Protein AF-A0A1B2YRU4-F1 (afdb_monomer_lite)

Sequence (75 aa):
MIRKIVALILIVVFFSCEKWSK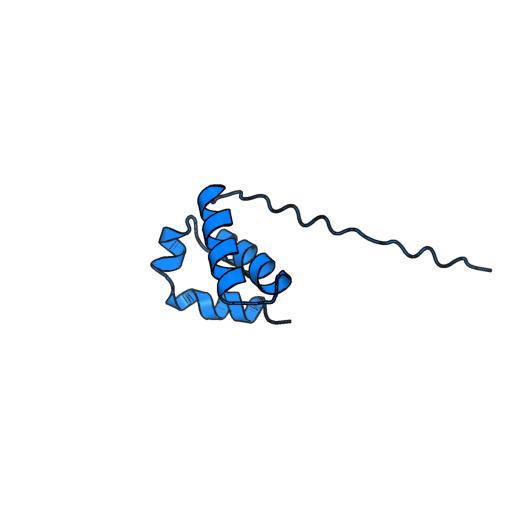LECETYIAECYSSSLDSAFCECSLEKIKIKFNSLEEALHNEEKLPEIFLGCQN

Structure (mmCIF, N/CA/C/O backbone):
data_AF-A0A1B2YRU4-F1
#
_entry.id   AF-A0A1B2YRU4-F1
#
loop_
_atom_site.group_PDB
_atom_site.id
_atom_site.type_symbol
_atom_site.label_atom_id
_atom_site.label_alt_id
_atom_site.label_comp_id
_atom_site.label_asym_id
_atom_site.label_entity_id
_atom_site.label_seq_id
_atom_site.pdbx_PDB_ins_code
_atom_site.Cartn_x
_atom_site.Cartn_y
_atom_site.Cartn_z
_atom_site.occupancy
_atom_site.B_iso_or_equiv
_atom_site.auth_seq_id
_atom_site.auth_comp_id
_atom_site.auth_asym_id
_atom_site.auth_atom_id
_atom_site.pdbx_PDB_model_num
ATOM 1 N N . MET A 1 1 ? 22.969 31.204 -28.960 1.00 40.19 1 MET A N 1
ATOM 2 C CA . MET A 1 1 ? 23.276 29.905 -28.319 1.00 40.19 1 MET A CA 1
ATOM 3 C C . MET A 1 1 ? 22.513 29.816 -27.004 1.00 40.19 1 MET A C 1
ATOM 5 O O . MET A 1 1 ? 23.011 30.266 -25.983 1.00 40.19 1 MET A O 1
ATOM 9 N N . ILE A 1 2 ? 21.280 29.309 -27.030 1.00 47.38 2 ILE A N 1
ATOM 10 C CA . ILE A 1 2 ? 20.496 29.090 -25.807 1.00 47.38 2 ILE A CA 1
ATOM 11 C C . ILE A 1 2 ? 20.860 27.687 -25.320 1.00 47.38 2 ILE A C 1
ATOM 13 O O . ILE A 1 2 ? 20.428 26.689 -25.898 1.00 47.38 2 ILE A O 1
ATOM 17 N N . ARG A 1 3 ? 21.749 27.613 -24.323 1.00 50.31 3 ARG A N 1
ATOM 18 C CA . ARG A 1 3 ? 22.066 26.365 -23.619 1.00 50.31 3 ARG A CA 1
ATOM 19 C C . ARG A 1 3 ? 20.775 25.872 -22.969 1.00 50.31 3 ARG A C 1
ATOM 21 O O . ARG A 1 3 ? 20.250 26.524 -22.074 1.00 50.31 3 ARG A O 1
ATOM 28 N N . LYS A 1 4 ? 20.255 24.747 -23.460 1.00 51.34 4 LYS A N 1
ATOM 29 C CA . LYS A 1 4 ? 19.117 24.039 -22.873 1.00 51.34 4 LYS A CA 1
ATOM 30 C C . LYS A 1 4 ? 19.508 23.612 -21.458 1.00 51.34 4 LYS A C 1
ATOM 32 O O . LYS A 1 4 ? 20.303 22.693 -21.290 1.00 51.34 4 LYS A O 1
ATOM 37 N N . ILE A 1 5 ? 18.997 24.319 -20.456 1.00 56.62 5 ILE A N 1
ATOM 38 C CA . ILE A 1 5 ? 19.068 23.895 -19.060 1.00 56.62 5 ILE A CA 1
ATOM 39 C C . ILE A 1 5 ? 18.061 22.752 -18.938 1.00 56.62 5 ILE A C 1
ATOM 41 O O . ILE A 1 5 ? 16.856 22.977 -18.879 1.00 56.62 5 ILE A O 1
ATOM 45 N N . VAL A 1 6 ? 18.555 21.517 -19.002 1.00 59.41 6 VAL A N 1
ATOM 46 C CA . VAL A 1 6 ? 17.767 20.331 -18.663 1.00 59.41 6 VAL A CA 1
ATOM 47 C C . VAL A 1 6 ? 17.636 20.341 -17.145 1.00 59.41 6 VAL A C 1
ATOM 49 O O . VAL A 1 6 ? 18.550 19.942 -16.429 1.00 59.41 6 VAL A O 1
ATOM 52 N N . ALA A 1 7 ? 16.529 20.893 -16.653 1.00 55.38 7 ALA A N 1
ATOM 53 C CA . ALA A 1 7 ? 16.158 20.795 -15.253 1.00 55.38 7 ALA A CA 1
ATOM 54 C C . ALA A 1 7 ? 15.748 19.341 -14.978 1.00 55.38 7 ALA A C 1
ATOM 56 O O . ALA A 1 7 ? 14.624 18.935 -15.266 1.00 55.38 7 ALA A O 1
ATOM 57 N N . LEU A 1 8 ? 16.690 18.544 -14.474 1.00 53.25 8 LEU A N 1
ATOM 58 C CA . LEU A 1 8 ? 16.409 17.248 -13.867 1.00 53.25 8 LEU A CA 1
ATOM 59 C C . LEU A 1 8 ? 15.653 17.522 -12.560 1.00 53.25 8 LEU A C 1
ATOM 61 O O . LEU A 1 8 ? 16.253 17.776 -11.517 1.00 53.25 8 LEU A O 1
ATOM 65 N N . ILE A 1 9 ? 14.323 17.550 -12.635 1.00 59.59 9 ILE A N 1
ATOM 66 C CA . ILE A 1 9 ? 13.471 17.535 -11.448 1.00 59.59 9 ILE A CA 1
ATOM 67 C C . ILE A 1 9 ? 13.563 16.112 -10.900 1.00 59.59 9 ILE A C 1
ATOM 69 O O . ILE A 1 9 ? 12.886 15.204 -11.374 1.00 59.59 9 ILE A O 1
ATOM 73 N N . LEU A 1 10 ? 14.456 15.907 -9.932 1.00 52.59 10 LEU A N 1
ATOM 74 C CA . LEU A 1 10 ? 14.396 14.759 -9.037 1.00 52.59 10 LEU A CA 1
ATOM 75 C C . LEU A 1 10 ? 13.106 14.915 -8.231 1.00 52.59 10 LEU A C 1
ATOM 77 O O . LEU A 1 10 ? 13.071 15.636 -7.233 1.00 52.59 10 LEU A O 1
ATOM 81 N N . ILE A 1 11 ? 12.027 14.295 -8.710 1.00 58.28 11 ILE A N 1
ATOM 82 C CA . ILE A 1 11 ? 10.822 14.088 -7.915 1.00 58.28 11 ILE A CA 1
ATOM 83 C C . ILE A 1 11 ? 11.235 13.095 -6.834 1.00 58.28 11 ILE A C 1
ATOM 85 O O . ILE A 1 11 ? 11.196 11.884 -7.023 1.00 58.28 11 ILE A O 1
ATOM 89 N N . VAL A 1 12 ? 11.718 13.621 -5.713 1.00 51.34 12 VAL A N 1
ATOM 90 C CA . VAL A 1 12 ? 11.789 12.861 -4.473 1.00 51.34 12 VAL A CA 1
ATOM 91 C C . VAL A 1 12 ? 10.333 12.646 -4.084 1.00 51.34 12 VAL A C 1
ATOM 93 O O . VAL A 1 12 ? 9.694 13.544 -3.537 1.00 51.34 12 VAL A O 1
ATOM 96 N N . VAL A 1 13 ? 9.771 11.501 -4.475 1.00 56.41 13 VAL A N 1
ATOM 97 C CA . VAL A 1 13 ? 8.477 11.052 -3.969 1.00 56.41 13 VAL A CA 1
ATOM 98 C C . VAL A 1 13 ? 8.700 10.825 -2.480 1.00 56.41 13 VAL A C 1
ATOM 100 O O . VAL A 1 13 ? 9.309 9.844 -2.059 1.00 56.41 13 VAL A O 1
ATOM 103 N N . PHE A 1 14 ? 8.325 11.816 -1.676 1.00 52.03 14 PHE A N 1
ATOM 104 C CA . PHE A 1 14 ? 8.303 11.678 -0.233 1.00 52.03 14 PHE A CA 1
ATOM 105 C C . PHE A 1 14 ? 7.233 10.631 0.083 1.00 52.03 14 PHE A C 1
ATOM 107 O O . PHE A 1 14 ? 6.055 10.965 0.156 1.00 52.03 14 PHE A O 1
ATOM 114 N N . PHE A 1 15 ? 7.638 9.369 0.251 1.00 57.75 15 PHE A N 1
ATOM 115 C CA . PHE A 1 15 ? 6.813 8.337 0.878 1.00 57.75 15 PHE A CA 1
ATOM 116 C C . PHE A 1 15 ? 6.622 8.709 2.345 1.00 57.75 15 PHE A C 1
ATOM 118 O O . PHE A 1 15 ? 7.262 8.149 3.238 1.00 57.75 15 PHE A O 1
ATOM 125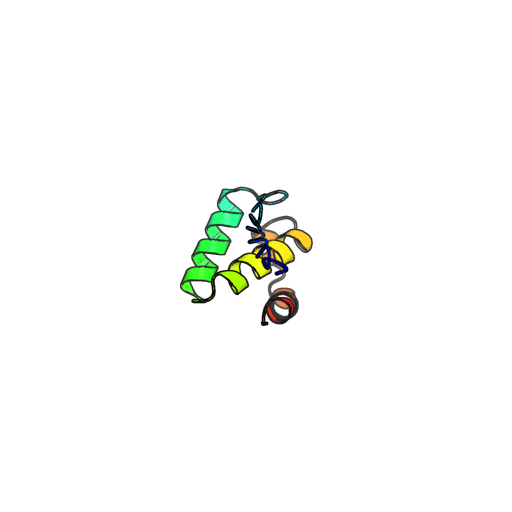 N N . SER A 1 16 ? 5.780 9.705 2.621 1.00 63.00 16 SER A N 1
ATOM 126 C CA . SER A 1 16 ? 5.279 9.873 3.971 1.00 63.00 16 SER A CA 1
ATOM 127 C C . SER A 1 16 ? 4.284 8.735 4.174 1.00 63.00 16 SER A C 1
ATOM 129 O O . SER A 1 16 ? 3.202 8.700 3.591 1.00 63.00 16 SER A O 1
ATOM 131 N N . CYS A 1 17 ? 4.658 7.733 4.969 1.00 75.25 17 CYS A N 1
ATOM 132 C CA . CYS A 1 17 ? 3.706 6.756 5.493 1.00 75.25 17 CYS A CA 1
ATOM 133 C C . CYS A 1 17 ? 2.870 7.444 6.588 1.00 75.25 17 CYS A C 1
ATOM 135 O O . CYS A 1 17 ? 2.889 7.079 7.756 1.00 75.25 17 CYS A O 1
ATOM 137 N N . GLU A 1 18 ? 2.238 8.556 6.223 1.00 73.06 18 GLU A N 1
ATOM 138 C CA . GLU A 1 18 ? 1.264 9.249 7.041 1.00 73.06 18 GLU A CA 1
ATOM 139 C C . GLU A 1 18 ? -0.054 8.484 6.913 1.00 73.06 18 GLU A C 1
ATOM 141 O O . GLU A 1 18 ? -0.358 7.929 5.852 1.00 73.06 18 GLU A O 1
ATOM 146 N N . LYS A 1 19 ? -0.819 8.434 8.008 1.00 84.19 19 LYS A N 1
ATOM 147 C CA . LYS A 1 19 ? -2.059 7.655 8.187 1.00 84.19 19 LYS A CA 1
ATOM 148 C C . LYS A 1 19 ? -1.862 6.167 8.493 1.00 84.19 19 LYS A C 1
ATOM 150 O O . LYS A 1 19 ? -2.488 5.686 9.429 1.00 84.19 19 LYS A O 1
ATOM 155 N N . TRP A 1 20 ? -1.003 5.467 7.759 1.00 92.88 20 TRP A N 1
ATOM 156 C CA . TRP A 1 20 ? -0.649 4.072 8.054 1.00 92.88 20 TRP A CA 1
ATOM 157 C C . TRP A 1 20 ? 0.606 4.004 8.922 1.00 92.88 20 TRP A C 1
ATOM 159 O O . TRP A 1 20 ? 1.426 4.919 8.923 1.00 92.88 20 TRP A O 1
ATOM 169 N N . SER A 1 21 ? 0.786 2.922 9.670 1.00 92.44 21 SER A N 1
ATOM 170 C CA . SER A 1 21 ? 2.059 2.668 10.338 1.00 92.44 21 SER A CA 1
ATOM 171 C C . SER A 1 21 ? 3.143 2.316 9.318 1.00 92.44 21 SER A C 1
ATOM 173 O O . SER A 1 21 ? 2.879 1.725 8.271 1.00 92.44 21 SER A O 1
ATOM 175 N N . LYS A 1 22 ? 4.403 2.622 9.652 1.00 92.06 22 LYS A N 1
ATOM 176 C CA . LYS A 1 22 ? 5.558 2.273 8.811 1.00 92.06 22 LYS A CA 1
ATOM 177 C C . LYS A 1 22 ? 5.558 0.789 8.414 1.00 92.06 22 LYS A C 1
ATOM 179 O O . LYS A 1 22 ? 5.814 0.476 7.257 1.00 92.06 22 LYS A O 1
ATOM 184 N N . LEU A 1 23 ? 5.221 -0.091 9.359 1.00 93.88 23 LEU A N 1
ATOM 185 C CA . LEU A 1 23 ? 5.143 -1.533 9.132 1.00 93.88 23 LEU A CA 1
ATOM 186 C C . LEU A 1 23 ? 4.063 -1.901 8.105 1.00 93.88 23 LEU A C 1
ATOM 188 O O . LEU A 1 23 ? 4.302 -2.762 7.266 1.00 93.88 23 LEU A O 1
ATOM 192 N N . GLU A 1 24 ? 2.898 -1.249 8.132 1.00 94.50 24 GLU A N 1
ATOM 193 C CA . GLU A 1 24 ? 1.832 -1.487 7.149 1.00 94.50 24 GLU A CA 1
ATOM 194 C C . GLU A 1 24 ? 2.255 -1.066 5.738 1.00 94.50 24 GLU A C 1
ATOM 196 O O . GLU A 1 24 ? 2.041 -1.819 4.790 1.00 94.50 24 GLU A O 1
ATOM 201 N N . CYS A 1 25 ? 2.910 0.092 5.590 1.00 93.56 25 CYS A N 1
ATOM 202 C CA . CYS A 1 25 ? 3.448 0.512 4.292 1.00 93.56 25 CYS A CA 1
ATOM 203 C C . CYS A 1 25 ? 4.528 -0.450 3.778 1.00 93.56 25 CYS A C 1
ATOM 205 O O . CYS A 1 25 ? 4.513 -0.813 2.603 1.00 93.56 25 CYS A O 1
ATOM 207 N N . GLU A 1 26 ? 5.457 -0.868 4.644 1.00 93.81 26 GLU A N 1
ATOM 208 C CA . GLU A 1 26 ? 6.523 -1.813 4.286 1.00 93.81 26 GLU A CA 1
ATOM 209 C C . GLU A 1 26 ? 5.958 -3.181 3.893 1.00 93.81 26 GLU A C 1
ATOM 211 O O . GLU A 1 26 ? 6.399 -3.755 2.899 1.00 93.81 26 GLU A O 1
ATOM 216 N N . THR A 1 27 ? 4.953 -3.670 4.626 1.00 94.69 27 THR A N 1
ATOM 217 C CA . THR A 1 27 ? 4.268 -4.936 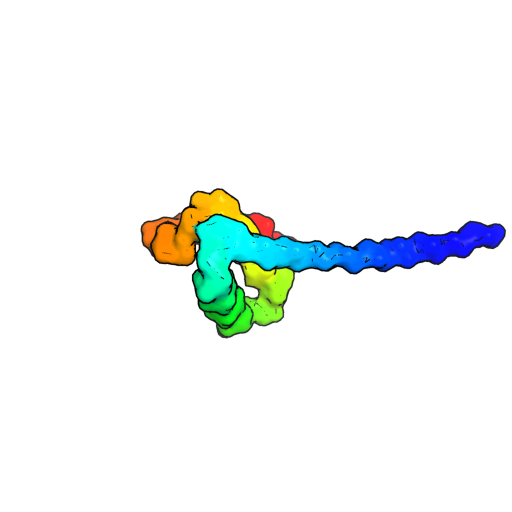4.327 1.00 94.69 27 THR A CA 1
ATOM 218 C C . THR A 1 27 ? 3.583 -4.866 2.966 1.00 94.69 27 THR A C 1
ATOM 220 O O . THR A 1 27 ? 3.842 -5.708 2.110 1.00 94.69 27 THR A O 1
ATOM 223 N N . TYR A 1 28 ? 2.792 -3.816 2.722 1.00 94.12 28 TYR A N 1
ATOM 224 C CA . TYR A 1 28 ? 2.108 -3.628 1.444 1.00 94.12 28 TYR A CA 1
ATOM 225 C C . TYR A 1 28 ? 3.088 -3.543 0.266 1.00 94.12 28 TYR A C 1
ATOM 227 O O . TYR A 1 28 ? 2.906 -4.215 -0.745 1.00 94.12 28 TYR A O 1
ATOM 235 N N . ILE A 1 29 ? 4.145 -2.729 0.386 1.00 92.31 29 ILE A N 1
ATOM 236 C CA . ILE A 1 29 ? 5.151 -2.566 -0.674 1.00 92.31 29 ILE A CA 1
ATOM 237 C C . ILE A 1 29 ? 5.867 -3.888 -0.953 1.00 92.31 29 ILE A C 1
ATOM 239 O O . ILE A 1 29 ? 6.063 -4.233 -2.117 1.00 92.31 29 ILE A O 1
ATOM 243 N N . ALA A 1 30 ? 6.238 -4.638 0.088 1.00 92.94 30 ALA A N 1
ATOM 244 C CA . ALA A 1 30 ? 6.896 -5.929 -0.072 1.00 92.94 30 ALA A CA 1
ATOM 245 C C . ALA A 1 30 ? 5.997 -6.939 -0.803 1.00 92.94 30 ALA A C 1
ATOM 247 O O . ALA A 1 30 ? 6.447 -7.595 -1.745 1.00 92.94 30 ALA A O 1
ATOM 248 N N . GLU A 1 31 ? 4.721 -7.027 -0.420 1.00 93.12 31 GLU A N 1
ATOM 249 C CA . GLU A 1 31 ? 3.743 -7.890 -1.089 1.00 93.12 31 GLU A CA 1
ATOM 250 C C . GLU A 1 31 ? 3.493 -7.449 -2.534 1.00 93.12 31 GLU A C 1
ATOM 252 O O . GLU A 1 31 ? 3.518 -8.277 -3.452 1.00 93.12 31 GLU A O 1
ATOM 257 N N . CYS A 1 3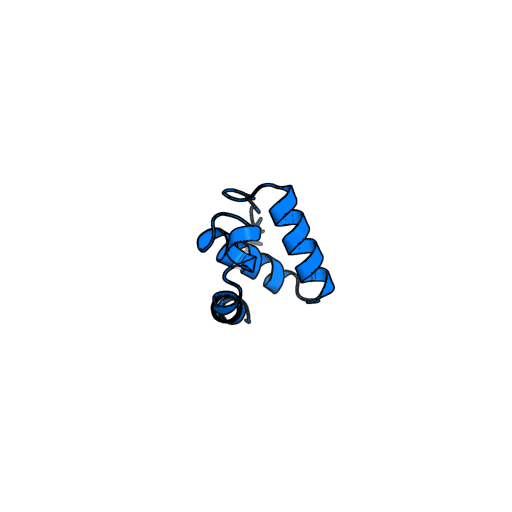2 ? 3.344 -6.144 -2.767 1.00 93.25 32 CYS A N 1
ATOM 258 C CA . CYS A 1 32 ? 3.158 -5.603 -4.104 1.00 93.25 32 CYS A CA 1
ATOM 259 C C . CYS A 1 32 ? 4.359 -5.907 -5.002 1.00 93.25 32 CYS A C 1
ATOM 261 O O . CYS A 1 32 ? 4.166 -6.464 -6.077 1.00 93.25 32 CYS A O 1
ATOM 263 N N . TYR A 1 33 ? 5.594 -5.654 -4.558 1.00 90.56 33 TYR A N 1
ATOM 264 C CA . TYR A 1 33 ? 6.800 -5.975 -5.332 1.00 90.56 33 TYR A CA 1
ATOM 265 C C . TYR A 1 33 ? 6.990 -7.476 -5.570 1.00 90.56 33 TYR A C 1
ATOM 267 O O . TYR A 1 33 ? 7.578 -7.868 -6.576 1.00 90.56 33 TYR A O 1
ATOM 275 N N . SER A 1 34 ? 6.480 -8.332 -4.681 1.00 90.38 34 SER A N 1
ATOM 276 C CA . SER A 1 34 ? 6.487 -9.781 -4.916 1.00 90.38 34 SER A CA 1
ATOM 277 C C . SER A 1 34 ? 5.488 -10.224 -5.995 1.00 90.38 34 SER A C 1
ATOM 279 O O . SER A 1 34 ? 5.690 -11.263 -6.623 1.00 90.38 34 SER A O 1
ATOM 281 N N . SER A 1 35 ? 4.446 -9.422 -6.240 1.00 85.62 35 SER A N 1
ATOM 282 C CA . SER A 1 35 ? 3.353 -9.721 -7.178 1.00 85.62 35 SER A CA 1
ATOM 283 C C . SER A 1 35 ? 3.422 -8.913 -8.487 1.00 85.62 35 SER A C 1
ATOM 285 O O . SER A 1 35 ? 2.872 -9.330 -9.504 1.00 85.62 35 SER A O 1
ATOM 287 N N . SER A 1 36 ? 4.101 -7.765 -8.474 1.00 74.94 36 SER A N 1
ATOM 288 C CA . SER A 1 36 ? 4.233 -6.783 -9.553 1.00 74.94 36 SER A CA 1
ATOM 289 C C . SER A 1 36 ? 5.699 -6.359 -9.673 1.00 74.94 36 SER A C 1
ATOM 291 O O . SER A 1 36 ? 6.286 -5.867 -8.715 1.00 74.94 36 SER A O 1
ATOM 293 N N . LEU A 1 37 ? 6.289 -6.497 -10.866 1.00 70.56 37 LEU A N 1
ATOM 294 C CA . LEU A 1 37 ? 7.663 -6.042 -11.139 1.00 70.56 37 LEU A CA 1
ATOM 295 C C . LEU A 1 37 ? 7.770 -4.523 -11.367 1.00 70.56 37 LEU A C 1
ATOM 297 O O . LEU A 1 37 ? 8.868 -4.017 -11.596 1.00 70.56 37 LEU A O 1
ATOM 301 N N . ASP A 1 38 ? 6.650 -3.802 -11.342 1.00 86.88 38 ASP A N 1
ATOM 302 C CA . ASP A 1 38 ? 6.612 -2.367 -11.593 1.00 86.88 38 ASP A CA 1
ATOM 303 C C . ASP A 1 38 ? 6.644 -1.590 -10.275 1.00 86.88 38 ASP A C 1
ATOM 305 O O . ASP A 1 38 ? 5.679 -1.590 -9.498 1.00 86.88 38 ASP A O 1
ATOM 309 N N . SER A 1 39 ? 7.772 -0.914 -10.032 1.00 87.44 39 SER A N 1
ATOM 310 C CA . SER A 1 39 ? 7.928 -0.114 -8.829 1.00 87.44 39 SER A CA 1
ATOM 311 C C . SER A 1 39 ? 7.001 1.098 -8.812 1.00 87.44 39 SER A C 1
ATOM 313 O O . SER A 1 39 ? 6.398 1.387 -7.783 1.00 87.44 39 SER A O 1
ATOM 315 N N . ALA A 1 40 ? 6.803 1.754 -9.959 1.00 90.19 40 ALA A N 1
ATOM 316 C CA . ALA A 1 40 ? 5.935 2.921 -10.077 1.00 90.19 40 ALA A CA 1
ATOM 317 C C . ALA A 1 40 ? 4.465 2.560 -9.817 1.00 90.19 40 ALA A C 1
ATOM 319 O O . ALA A 1 40 ? 3.747 3.323 -9.165 1.00 90.19 40 ALA A O 1
ATOM 320 N N . PHE A 1 41 ? 4.027 1.375 -10.253 1.00 92.56 41 PHE A N 1
ATOM 321 C CA . PHE A 1 41 ? 2.692 0.865 -9.939 1.00 92.56 41 PHE A CA 1
ATOM 322 C C . PHE A 1 41 ? 2.492 0.684 -8.429 1.00 92.56 41 PHE A C 1
ATOM 324 O O . PHE A 1 41 ? 1.512 1.175 -7.864 1.00 92.56 41 PHE A O 1
ATOM 331 N N . CYS A 1 42 ?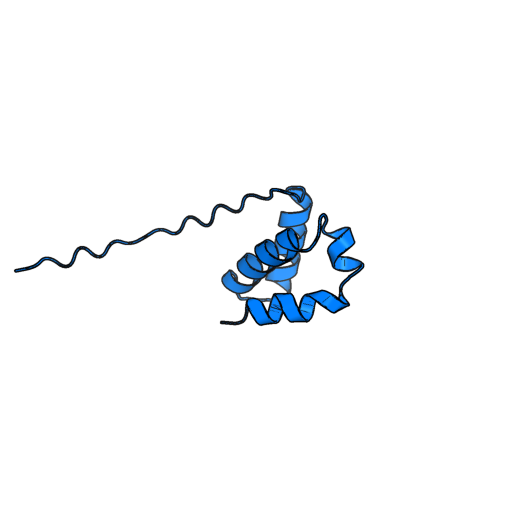 3.416 -0.004 -7.756 1.00 93.06 42 CYS A N 1
ATOM 332 C CA . CYS A 1 42 ? 3.290 -0.282 -6.326 1.00 93.06 42 CYS A CA 1
ATOM 333 C C . CYS A 1 42 ? 3.338 0.993 -5.484 1.00 93.06 42 CYS A C 1
ATOM 335 O O . CYS A 1 42 ? 2.529 1.166 -4.575 1.00 93.06 42 CYS A O 1
ATOM 337 N N . GLU A 1 43 ? 4.212 1.921 -5.849 1.00 91.56 43 GLU A N 1
ATOM 338 C CA . GLU A 1 43 ? 4.295 3.246 -5.252 1.00 91.56 43 GLU A CA 1
ATOM 339 C C . GLU A 1 43 ? 2.998 4.051 -5.437 1.00 91.56 43 GLU A C 1
ATOM 341 O O . GLU A 1 43 ? 2.437 4.568 -4.469 1.00 91.56 43 GLU A O 1
ATOM 346 N N . CYS A 1 44 ? 2.465 4.095 -6.662 1.00 93.38 44 CYS A N 1
ATOM 347 C CA . CYS A 1 44 ? 1.189 4.745 -6.953 1.00 93.38 44 CYS A CA 1
ATOM 348 C C . CYS A 1 44 ? 0.033 4.121 -6.163 1.00 93.38 44 CYS A C 1
ATOM 350 O O . CYS A 1 44 ? -0.798 4.832 -5.587 1.00 93.38 44 CYS A O 1
ATOM 352 N N . SER A 1 45 ? -0.031 2.788 -6.141 1.00 93.88 45 SER A N 1
ATOM 353 C CA . SER A 1 45 ? -1.118 2.057 -5.497 1.00 93.88 45 SER A CA 1
ATOM 354 C C . SER A 1 45 ? -1.101 2.258 -3.983 1.00 93.88 45 SER A C 1
ATOM 356 O O . SER A 1 45 ? -2.160 2.526 -3.418 1.00 93.88 45 SER A O 1
ATOM 358 N N . LEU A 1 46 ? 0.078 2.253 -3.346 1.00 93.88 46 LEU A N 1
ATOM 359 C CA . LEU A 1 46 ? 0.225 2.551 -1.921 1.00 93.88 46 LEU A CA 1
ATOM 360 C C . LEU A 1 46 ? -0.345 3.937 -1.592 1.00 93.88 46 LEU A C 1
ATOM 362 O O . LEU A 1 46 ? -1.168 4.066 -0.684 1.00 93.88 46 LEU A O 1
ATOM 366 N N . GLU A 1 47 ? 0.045 4.970 -2.343 1.00 92.56 47 GLU A N 1
ATOM 367 C CA . GLU A 1 47 ? -0.426 6.333 -2.078 1.00 92.56 47 GLU A CA 1
ATOM 368 C C . GLU A 1 47 ? -1.943 6.468 -2.251 1.00 92.56 47 GLU A C 1
ATOM 370 O O . GLU A 1 47 ? -2.624 7.055 -1.406 1.00 92.56 47 GLU A O 1
ATOM 375 N N . LYS A 1 48 ? -2.518 5.861 -3.293 1.00 93.44 48 LYS A N 1
ATOM 376 C CA . LYS A 1 48 ? -3.972 5.907 -3.504 1.00 93.44 48 LYS A CA 1
ATOM 377 C C . LYS A 1 48 ? -4.754 5.095 -2.468 1.00 93.44 48 LYS A C 1
ATOM 379 O O . LYS A 1 48 ? -5.807 5.552 -2.018 1.00 93.44 48 LYS A O 1
ATOM 384 N N . ILE A 1 49 ? -4.256 3.926 -2.066 1.00 94.31 49 ILE A N 1
ATOM 385 C CA . ILE A 1 49 ? -4.894 3.087 -1.040 1.00 94.31 49 ILE A CA 1
ATOM 386 C C . ILE A 1 49 ? -4.896 3.805 0.310 1.00 94.31 49 ILE A C 1
ATOM 388 O O . ILE A 1 49 ? -5.944 3.866 0.955 1.00 94.31 49 ILE A O 1
ATOM 392 N N . LYS A 1 50 ? -3.782 4.434 0.704 1.00 93.00 50 LYS A N 1
ATOM 393 C CA . LYS A 1 50 ? -3.694 5.229 1.942 1.00 93.00 50 LYS A CA 1
ATOM 394 C C . LYS A 1 50 ? -4.658 6.413 1.954 1.00 93.00 50 LYS A C 1
ATOM 396 O O . LYS A 1 50 ? -5.201 6.764 2.999 1.00 93.00 50 LYS A O 1
ATOM 401 N N . ILE A 1 51 ? -4.925 7.035 0.806 1.00 92.19 51 ILE A N 1
ATOM 402 C CA . ILE A 1 51 ? -5.949 8.087 0.732 1.00 92.19 51 ILE A CA 1
ATOM 403 C C . ILE A 1 51 ? -7.329 7.497 1.050 1.00 92.19 51 ILE A C 1
ATOM 405 O O . ILE A 1 51 ? -8.081 8.083 1.835 1.00 92.19 51 ILE A O 1
ATOM 409 N N . LYS A 1 52 ? -7.647 6.325 0.488 1.00 94.00 52 LYS A N 1
ATOM 410 C CA . LYS A 1 52 ? -8.974 5.707 0.584 1.00 94.00 52 LYS A CA 1
ATOM 411 C C . LYS A 1 52 ? -9.261 5.048 1.937 1.00 94.00 52 LYS A C 1
ATOM 413 O O . LYS A 1 52 ? -10.379 5.185 2.423 1.00 94.00 52 LYS A O 1
ATOM 418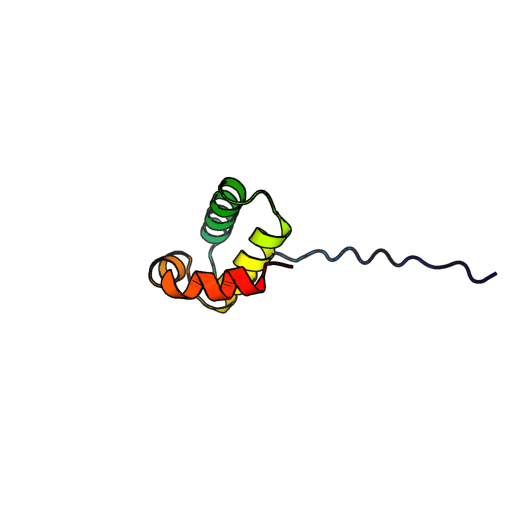 N N . PHE A 1 53 ? -8.277 4.386 2.540 1.00 95.12 53 PHE A N 1
ATOM 419 C CA . PHE A 1 53 ? -8.437 3.567 3.749 1.00 95.12 53 PHE A CA 1
ATOM 420 C C . PHE A 1 53 ? -7.526 4.049 4.878 1.00 95.12 53 PHE A C 1
ATOM 422 O O . PHE A 1 53 ? -6.495 4.676 4.632 1.00 95.12 53 PHE A O 1
ATOM 429 N N . ASN A 1 54 ? -7.907 3.811 6.131 1.00 94.38 54 ASN A N 1
ATOM 430 C CA . ASN A 1 54 ? -7.154 4.275 7.299 1.00 94.38 54 ASN A CA 1
ATOM 431 C C . ASN A 1 54 ? -6.104 3.272 7.785 1.00 94.38 54 ASN A C 1
ATOM 433 O O . ASN A 1 54 ? -5.181 3.693 8.471 1.00 94.38 54 ASN A O 1
ATOM 437 N N . SER A 1 55 ? -6.212 1.998 7.406 1.00 95.00 55 SER A N 1
ATOM 438 C CA . SER A 1 55 ? -5.235 0.947 7.715 1.00 95.00 55 SER A CA 1
ATOM 439 C C . SER A 1 55 ? -5.138 -0.083 6.588 1.00 95.00 55 SER A C 1
ATOM 441 O O . SER A 1 55 ? -6.026 -0.158 5.728 1.00 95.00 55 SER A O 1
ATOM 443 N N . LEU A 1 56 ? -4.080 -0.900 6.613 1.00 94.88 56 LEU A N 1
ATOM 444 C CA . LEU A 1 56 ? -3.946 -2.038 5.696 1.00 94.88 56 LEU A CA 1
ATOM 445 C C . LEU A 1 56 ? -5.075 -3.045 5.910 1.00 94.88 56 LEU A C 1
ATOM 447 O O . LEU A 1 56 ? -5.674 -3.526 4.953 1.00 94.88 56 LEU A O 1
ATOM 451 N N . GLU A 1 57 ? -5.420 -3.302 7.169 1.00 96.00 57 GLU A N 1
ATOM 452 C CA . GLU A 1 57 ? -6.532 -4.179 7.526 1.00 96.00 57 GLU A CA 1
ATOM 453 C C . GLU A 1 57 ? -7.860 -3.697 6.925 1.00 96.00 57 GLU A C 1
ATOM 455 O O . GLU A 1 57 ? -8.605 -4.503 6.369 1.00 96.00 57 GLU A O 1
ATOM 460 N N . GLU A 1 58 ? -8.156 -2.394 6.984 1.00 96.44 58 GLU A N 1
ATOM 461 C CA . GLU A 1 58 ? -9.373 -1.837 6.386 1.00 96.44 58 GLU A CA 1
ATOM 462 C C . GLU A 1 58 ? -9.382 -2.025 4.863 1.00 96.44 58 GLU A C 1
ATOM 464 O O . GLU A 1 58 ? -10.415 -2.387 4.300 1.00 96.44 58 GLU A O 1
ATOM 469 N N . ALA A 1 59 ? -8.240 -1.822 4.198 1.00 95.94 59 ALA A N 1
ATOM 470 C CA . ALA A 1 59 ? -8.118 -2.031 2.758 1.00 95.94 59 ALA A CA 1
ATOM 471 C C . ALA A 1 59 ? -8.382 -3.495 2.365 1.00 95.94 59 ALA A C 1
ATOM 473 O O . ALA A 1 59 ? -9.107 -3.741 1.405 1.00 95.94 59 ALA A O 1
ATOM 474 N N . LEU A 1 60 ? -7.861 -4.455 3.137 1.00 94.62 60 LEU A N 1
ATOM 475 C CA . LEU A 1 60 ? -8.083 -5.888 2.912 1.00 94.62 60 LEU A CA 1
ATOM 476 C C . LEU A 1 60 ? -9.541 -6.302 3.165 1.00 94.62 60 LEU A C 1
ATOM 478 O O . LEU A 1 60 ? -10.091 -7.106 2.422 1.00 94.62 60 LEU A O 1
ATOM 482 N N . HIS A 1 61 ? -10.204 -5.711 4.162 1.00 97.56 61 HIS A N 1
ATOM 483 C CA . HIS A 1 61 ? -11.638 -5.931 4.398 1.00 97.56 61 HIS A CA 1
ATOM 484 C C . HIS A 1 61 ? -12.541 -5.323 3.313 1.00 97.56 61 HIS A C 1
ATOM 486 O O . HIS A 1 61 ? -13.729 -5.634 3.271 1.00 97.56 61 HIS A O 1
ATOM 492 N N . ASN A 1 62 ? -11.999 -4.439 2.473 1.00 97.00 62 ASN A N 1
ATOM 493 C CA . ASN A 1 62 ? -12.700 -3.770 1.379 1.00 97.00 62 ASN A CA 1
ATOM 494 C C . ASN A 1 62 ? -12.011 -4.057 0.031 1.00 97.00 62 ASN A C 1
ATOM 496 O O . ASN A 1 62 ? -11.884 -3.163 -0.820 1.00 97.00 62 ASN A O 1
ATOM 500 N N . GLU A 1 63 ? -11.522 -5.289 -0.147 1.00 93.69 63 GLU A N 1
ATOM 501 C CA . GLU A 1 63 ? -10.745 -5.699 -1.319 1.00 93.69 63 GLU A CA 1
ATOM 502 C C . GLU A 1 63 ? -11.476 -5.448 -2.650 1.00 93.69 63 GLU A C 1
ATOM 504 O O . GLU A 1 63 ? -10.840 -5.176 -3.670 1.00 93.69 63 GLU A O 1
ATOM 509 N N . GLU A 1 64 ? -12.814 -5.421 -2.647 1.00 96.25 64 GLU A N 1
ATOM 510 C CA . GLU A 1 64 ? -13.645 -5.174 -3.827 1.00 96.25 64 GLU A CA 1
ATOM 511 C C . GLU A 1 64 ? -13.446 -3.780 -4.442 1.00 96.25 64 GLU A C 1
ATOM 513 O O . GLU A 1 64 ? -13.768 -3.563 -5.611 1.00 96.25 64 GLU A O 1
ATOM 518 N N . LYS A 1 65 ? -12.904 -2.830 -3.670 1.00 94.56 65 LYS A N 1
ATOM 519 C CA . LYS A 1 65 ? -12.621 -1.453 -4.110 1.00 94.56 65 LYS A CA 1
ATOM 520 C C . LYS A 1 65 ? -11.201 -1.281 -4.652 1.00 94.56 65 LYS A C 1
ATOM 522 O O . LYS A 1 65 ? -10.906 -0.254 -5.264 1.00 94.56 65 LYS A O 1
ATOM 527 N N . LEU A 1 66 ? -10.318 -2.258 -4.439 1.00 93.56 66 LEU A N 1
ATOM 528 C CA . LEU A 1 66 ? -8.924 -2.192 -4.878 1.00 93.56 66 LEU A CA 1
ATOM 529 C C . LEU A 1 66 ? -8.754 -2.164 -6.407 1.00 93.56 66 LEU A C 1
ATOM 531 O O . LEU A 1 66 ? -7.907 -1.397 -6.869 1.00 93.56 66 LEU A O 1
ATOM 535 N N . PRO A 1 67 ? -9.555 -2.883 -7.225 1.00 94.75 67 PRO A N 1
ATOM 536 C CA . PRO A 1 67 ? -9.406 -2.844 -8.679 1.00 94.75 67 PRO A CA 1
ATOM 537 C C . PRO A 1 67 ? -9.496 -1.433 -9.278 1.00 94.75 67 PRO A C 1
ATOM 539 O O . PRO A 1 67 ? -8.695 -1.089 -10.142 1.00 94.75 67 PRO A O 1
ATOM 542 N N . GLU A 1 68 ? -10.416 -0.587 -8.800 1.00 93.56 68 GLU A N 1
ATOM 543 C CA . GLU A 1 68 ? -10.538 0.806 -9.266 1.00 93.56 68 GLU A CA 1
ATOM 544 C C . GLU A 1 68 ? -9.271 1.616 -8.952 1.00 93.56 68 GLU A C 1
ATOM 546 O O . GLU A 1 68 ? -8.796 2.403 -9.775 1.00 93.56 68 GLU A O 1
ATOM 551 N N . ILE A 1 69 ? -8.685 1.386 -7.775 1.00 92.75 69 ILE A N 1
ATOM 552 C CA . ILE A 1 69 ? -7.446 2.042 -7.356 1.00 92.75 69 ILE A CA 1
ATOM 553 C C . ILE A 1 69 ? -6.281 1.610 -8.253 1.00 92.75 69 ILE A C 1
ATOM 555 O O . ILE A 1 69 ? -5.519 2.462 -8.715 1.00 92.75 69 ILE A O 1
ATOM 559 N N . PHE A 1 70 ? -6.175 0.311 -8.539 1.00 93.19 70 PHE A N 1
ATOM 560 C CA . PHE A 1 70 ? -5.126 -0.258 -9.383 1.00 93.19 70 PHE A CA 1
ATOM 561 C C . PHE A 1 70 ? -5.217 0.214 -10.833 1.00 93.19 70 PHE A C 1
ATOM 563 O O . PHE A 1 70 ? -4.197 0.586 -11.411 1.00 93.19 70 PHE A O 1
ATOM 570 N N . LEU A 1 71 ? -6.423 0.289 -11.403 1.00 92.50 71 LEU A N 1
ATOM 571 C CA . LEU A 1 71 ? -6.641 0.871 -12.734 1.00 92.50 71 LEU A CA 1
ATOM 572 C C . LEU A 1 71 ? -6.145 2.320 -12.799 1.00 92.50 71 LEU A C 1
ATOM 574 O O . LEU A 1 71 ? -5.560 2.735 -13.794 1.00 92.50 71 LEU A O 1
ATOM 578 N N . GLY A 1 72 ? -6.302 3.078 -11.712 1.00 91.50 72 GLY A N 1
ATOM 579 C CA . GLY A 1 72 ? -5.780 4.438 -11.600 1.00 91.50 72 GLY A CA 1
ATOM 580 C C . GLY A 1 72 ? -4.249 4.552 -11.553 1.00 91.50 72 GLY A C 1
ATOM 581 O O . GLY A 1 72 ? -3.755 5.682 -11.530 1.00 91.50 72 GLY A O 1
ATOM 582 N N . CYS A 1 73 ? -3.527 3.431 -11.497 1.00 91.31 73 CYS A N 1
ATOM 583 C CA . CYS A 1 73 ? -2.065 3.341 -11.463 1.00 91.31 73 CYS A CA 1
ATOM 584 C C . CYS A 1 73 ? -1.461 2.628 -12.677 1.00 91.31 73 CYS A C 1
ATOM 586 O O . CYS A 1 73 ? -0.241 2.571 -12.789 1.00 91.31 73 CYS A O 1
ATOM 588 N N . GLN A 1 74 ? -2.284 2.102 -13.585 1.00 83.31 74 GLN A N 1
ATOM 589 C CA . GLN A 1 74 ? -1.819 1.551 -14.854 1.00 83.31 74 GLN A CA 1
ATOM 590 C C . GLN A 1 74 ? -1.638 2.696 -15.862 1.00 83.31 74 GLN A C 1
ATOM 592 O O . GLN A 1 74 ? -2.610 3.124 -16.479 1.00 83.31 74 GLN A O 1
ATOM 597 N N . ASN A 1 75 ? -0.413 3.214 -15.993 1.00 60.12 75 ASN A N 1
ATOM 598 C CA . ASN A 1 75 ? 0.010 4.145 -17.050 1.00 60.12 75 ASN A CA 1
ATOM 599 C C . ASN A 1 75 ? 1.468 3.902 -17.432 1.00 60.12 75 ASN A C 1
ATOM 601 O O . ASN A 1 75 ? 2.305 3.898 -16.506 1.00 60.12 75 ASN A O 1
#

pLDDT: mean 83.11, std 16.51, range [40.19, 97.56]

Foldseek 3Di:
DPPPPPPPPPPPVPPPPPLEDPVQLVVQLVVCVVVDVDNQLSSQLSVQLVVVDNYSVRCVVVVVCSVVSSVVRDD

Radius of gyration: 15.57 Å; chains: 1; bounding box: 37×40×39 Å

Secondary structure (DSSP, 8-state):
------------------SS-HHHHHHHHHHHHHH-S-HHHHHHHHHHHHHH-SSHHHHHHTGGGHHHHHHTT--